Protein AF-A0A183D8T9-F1 (afdb_monomer_lite)

Structure (mmCIF, N/CA/C/O backbone):
data_AF-A0A183D8T9-F1
#
_entry.id   AF-A0A183D8T9-F1
#
loop_
_atom_site.group_PDB
_atom_site.id
_atom_site.type_symbol
_atom_site.label_atom_id
_atom_site.label_alt_id
_atom_site.label_comp_id
_atom_site.label_asym_id
_atom_site.label_entity_id
_atom_site.label_seq_id
_atom_site.pdbx_PDB_ins_code
_atom_site.Cartn_x
_atom_site.Cartn_y
_atom_site.Cartn_z
_atom_site.occupancy
_atom_site.B_iso_or_equiv
_atom_site.auth_seq_id
_atom_site.auth_comp_id
_atom_site.auth_asym_id
_atom_site.auth_atom_id
_atom_site.pdbx_PDB_model_num
ATOM 1 N N . LEU A 1 1 ? 22.096 20.069 -4.859 1.00 42.97 1 LEU A N 1
ATOM 2 C CA . LEU A 1 1 ? 21.732 18.636 -4.821 1.00 42.97 1 LEU A CA 1
ATOM 3 C C . LEU A 1 1 ? 20.542 18.479 -5.749 1.00 42.97 1 LEU A C 1
ATOM 5 O O . LEU A 1 1 ? 19.520 19.079 -5.432 1.00 42.97 1 LEU A O 1
ATOM 9 N N . PRO A 1 2 ? 20.658 17.824 -6.914 1.00 46.09 2 PRO A N 1
ATOM 10 C CA . PRO A 1 2 ? 19.479 17.596 -7.724 1.00 46.09 2 PRO A CA 1
ATOM 11 C C . PRO A 1 2 ? 18.632 16.572 -6.971 1.00 46.09 2 PRO A C 1
ATOM 13 O O . PRO A 1 2 ? 19.043 15.431 -6.764 1.00 46.09 2 PRO A O 1
ATOM 16 N N . ILE A 1 3 ? 17.495 17.037 -6.465 1.00 54.09 3 ILE A N 1
ATOM 17 C CA . ILE A 1 3 ? 16.369 16.192 -6.083 1.00 54.09 3 ILE A CA 1
ATOM 18 C C . ILE A 1 3 ? 16.104 15.270 -7.272 1.00 54.09 3 ILE A C 1
ATOM 20 O O . ILE A 1 3 ? 15.830 15.743 -8.370 1.00 54.09 3 ILE A O 1
ATOM 24 N N . ALA A 1 4 ? 16.333 13.972 -7.086 1.00 55.28 4 ALA A N 1
ATOM 25 C CA . ALA A 1 4 ? 16.185 12.983 -8.141 1.00 55.28 4 ALA A CA 1
ATOM 26 C C . ALA A 1 4 ? 14.697 12.857 -8.485 1.00 55.28 4 ALA A C 1
ATOM 28 O O . ALA A 1 4 ? 13.965 12.072 -7.884 1.00 55.28 4 ALA A O 1
ATOM 29 N N . GLU A 1 5 ? 14.246 13.689 -9.417 1.00 55.00 5 GLU A N 1
ATOM 30 C CA . GLU A 1 5 ? 12.976 13.516 -10.096 1.00 55.00 5 GLU A CA 1
ATOM 31 C C . GLU A 1 5 ? 13.034 12.187 -10.873 1.00 55.00 5 GLU A C 1
ATOM 33 O O . GLU A 1 5 ? 13.917 11.965 -11.699 1.00 55.00 5 GLU A O 1
ATOM 38 N N . ASP A 1 6 ? 12.093 11.295 -10.543 1.00 58.09 6 ASP A N 1
ATOM 39 C CA . ASP A 1 6 ? 11.797 10.007 -11.192 1.00 58.09 6 ASP A CA 1
ATOM 40 C C . ASP A 1 6 ? 12.756 8.822 -10.926 1.00 58.09 6 ASP A C 1
ATOM 42 O O . ASP A 1 6 ? 13.085 8.051 -11.829 1.00 58.09 6 ASP A O 1
ATOM 46 N N . VAL A 1 7 ? 13.147 8.561 -9.668 1.00 58.91 7 VAL A N 1
ATOM 47 C CA . VAL A 1 7 ? 13.595 7.195 -9.313 1.00 58.91 7 VAL A CA 1
ATOM 48 C C . VAL A 1 7 ? 12.368 6.282 -9.245 1.00 58.91 7 VAL A C 1
ATOM 50 O O . VAL A 1 7 ? 11.807 6.029 -8.178 1.00 58.91 7 VAL A O 1
ATOM 53 N N . ARG A 1 8 ? 11.930 5.779 -10.405 1.00 75.50 8 ARG A N 1
ATOM 54 C CA . ARG A 1 8 ? 11.036 4.616 -10.472 1.00 75.50 8 ARG A CA 1
ATOM 55 C C . ARG A 1 8 ? 11.701 3.462 -9.722 1.00 75.50 8 ARG A C 1
ATOM 57 O O . ARG A 1 8 ? 12.826 3.081 -10.033 1.00 75.50 8 ARG A O 1
ATOM 64 N N . TYR A 1 9 ? 11.014 2.929 -8.713 1.00 86.00 9 TYR A N 1
ATOM 65 C CA . TYR A 1 9 ? 11.500 1.799 -7.919 1.00 86.00 9 TYR A CA 1
ATOM 66 C C . TYR A 1 9 ? 11.967 0.647 -8.834 1.00 86.00 9 TYR A C 1
ATOM 68 O O . TYR A 1 9 ? 11.270 0.350 -9.811 1.00 86.00 9 TYR A O 1
ATOM 76 N N . PRO A 1 10 ? 13.104 -0.021 -8.550 1.00 90.81 10 PRO A N 1
ATOM 77 C CA . PRO A 1 10 ? 13.593 -1.128 -9.371 1.00 90.81 10 PRO A CA 1
ATOM 78 C C . PRO A 1 10 ? 12.557 -2.246 -9.545 1.00 90.81 10 PRO A C 1
ATOM 80 O O . PRO A 1 10 ? 11.747 -2.500 -8.647 1.00 90.81 10 PRO A O 1
ATOM 83 N N . HIS A 1 11 ? 12.612 -2.953 -10.679 1.00 90.75 11 HIS A N 1
ATOM 84 C CA . HIS A 1 11 ? 11.827 -4.172 -10.888 1.00 90.75 11 HIS A CA 1
ATOM 85 C C . HIS A 1 11 ? 12.038 -5.156 -9.725 1.00 90.75 11 HIS A C 1
ATOM 87 O O . HIS A 1 11 ? 13.168 -5.392 -9.305 1.00 90.75 11 HIS A O 1
ATOM 93 N N . GLY A 1 12 ? 10.949 -5.730 -9.216 1.00 92.69 12 GLY A N 1
ATOM 94 C CA . GLY A 1 12 ? 10.957 -6.651 -8.081 1.00 92.69 12 GLY A CA 1
ATOM 95 C C . GLY A 1 12 ? 10.862 -5.972 -6.712 1.00 92.69 12 GLY A C 1
ATOM 96 O O . GLY A 1 12 ? 10.677 -6.669 -5.717 1.00 92.69 12 GLY A O 1
ATOM 97 N N . THR A 1 13 ? 10.923 -4.635 -6.635 1.00 94.75 13 THR A N 1
ATOM 98 C CA . THR A 1 13 ? 10.687 -3.913 -5.371 1.00 94.75 13 THR A CA 1
ATOM 99 C C . THR A 1 13 ? 9.289 -4.229 -4.848 1.00 94.75 13 THR A C 1
ATOM 101 O O . THR A 1 13 ? 8.320 -4.133 -5.602 1.00 94.75 13 THR A O 1
ATOM 104 N N . GLN A 1 14 ? 9.171 -4.575 -3.566 1.00 94.44 14 GLN A N 1
ATOM 105 C CA . GLN A 1 14 ? 7.888 -4.837 -2.915 1.00 94.44 14 GLN A CA 1
ATOM 106 C C . GLN A 1 14 ? 7.497 -3.686 -1.987 1.00 94.44 14 GLN A C 1
ATOM 108 O O . GLN A 1 14 ? 8.325 -3.173 -1.237 1.00 94.44 14 GLN A O 1
ATOM 113 N N . ALA A 1 15 ? 6.223 -3.306 -2.027 1.00 92.44 15 ALA A N 1
ATOM 114 C CA . ALA A 1 15 ? 5.613 -2.378 -1.085 1.00 92.44 15 ALA A CA 1
ATOM 115 C C . ALA A 1 15 ? 4.557 -3.126 -0.272 1.00 92.44 15 ALA A C 1
ATOM 117 O O . ALA A 1 15 ? 3.733 -3.840 -0.843 1.00 92.44 15 ALA A O 1
ATOM 118 N N . MET A 1 16 ? 4.573 -2.944 1.046 1.00 93.44 16 MET A N 1
ATOM 119 C CA . MET A 1 16 ? 3.586 -3.505 1.964 1.00 93.44 16 MET A CA 1
ATOM 120 C C . MET A 1 16 ? 2.795 -2.376 2.616 1.00 93.44 16 MET A C 1
ATOM 122 O O . MET A 1 16 ? 3.364 -1.392 3.082 1.00 93.44 16 MET A O 1
ATOM 126 N N 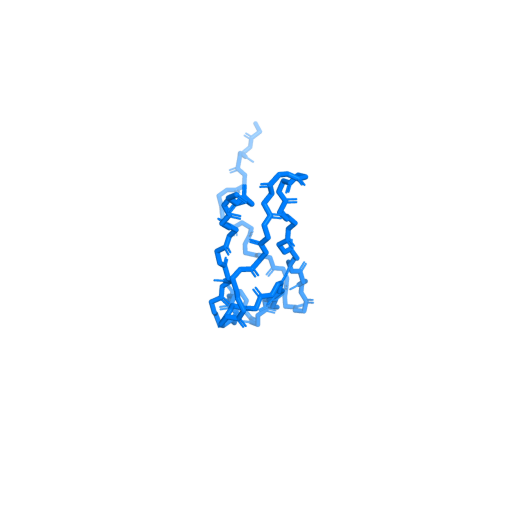. LEU A 1 17 ? 1.479 -2.532 2.651 1.00 92.44 17 LEU A N 1
ATOM 127 C CA . LEU A 1 17 ? 0.567 -1.680 3.387 1.00 92.44 17 LEU A CA 1
ATOM 128 C C . LEU A 1 17 ? 0.552 -2.121 4.849 1.00 92.44 17 LEU A C 1
ATOM 130 O O . LEU A 1 17 ? 0.299 -3.285 5.156 1.00 92.44 17 LEU A O 1
ATOM 134 N N . HIS A 1 18 ? 0.791 -1.169 5.742 1.00 93.50 18 HIS A N 1
ATOM 135 C CA . HIS A 1 18 ? 0.643 -1.356 7.175 1.00 93.50 18 HIS A CA 1
ATOM 136 C C . HIS A 1 18 ? -0.473 -0.437 7.665 1.00 93.50 18 HIS A C 1
ATOM 138 O O . HIS A 1 18 ? -0.386 0.779 7.493 1.00 93.50 18 HIS A O 1
ATOM 144 N N . CYS A 1 19 ? -1.533 -1.017 8.226 1.00 93.25 19 CYS A N 1
ATOM 145 C CA . CYS A 1 19 ? -2.619 -0.232 8.795 1.00 93.25 19 CYS A CA 1
ATOM 146 C C . CYS A 1 19 ? -2.236 0.299 10.184 1.00 93.25 19 CYS A C 1
ATOM 148 O O . CYS A 1 19 ? -1.498 -0.376 10.905 1.00 93.25 19 CYS A O 1
ATOM 150 N N . PRO A 1 20 ? -2.728 1.488 10.574 1.00 95.00 20 PRO A N 1
ATOM 151 C CA . PRO A 1 20 ? -2.621 1.965 11.948 1.00 95.00 20 PRO A CA 1
ATOM 152 C C . PRO A 1 20 ? -3.217 0.966 12.959 1.00 95.00 20 PRO A C 1
ATOM 154 O O . PRO A 1 20 ? -4.074 0.166 12.579 1.00 95.00 20 PRO A O 1
ATOM 157 N N . PRO A 1 21 ? -2.817 1.014 14.246 1.00 92.81 21 PRO A N 1
ATOM 158 C CA . PRO A 1 21 ? -3.263 0.048 15.258 1.00 92.81 21 PRO A CA 1
ATOM 159 C C . PRO A 1 21 ? -4.786 -0.049 15.454 1.00 92.81 21 PRO A C 1
ATOM 161 O O . PRO A 1 21 ? -5.286 -1.093 15.859 1.00 92.81 21 PRO A O 1
ATOM 164 N N . ASP A 1 22 ? -5.519 1.028 15.180 1.00 94.62 22 ASP A N 1
ATOM 165 C CA . ASP A 1 22 ? -6.976 1.155 15.296 1.00 94.62 22 ASP A CA 1
ATOM 166 C C . ASP A 1 22 ? -7.713 0.898 13.968 1.00 94.62 22 ASP A C 1
ATOM 168 O O . ASP A 1 22 ? -8.897 1.207 13.839 1.00 94.62 22 ASP A O 1
ATOM 172 N N . HIS A 1 23 ? -7.026 0.337 12.969 1.00 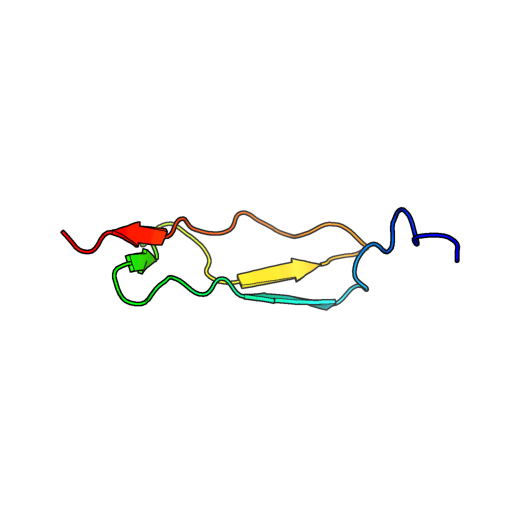95.25 23 HIS A N 1
ATOM 173 C CA . HIS A 1 23 ? -7.583 0.049 11.653 1.00 95.25 23 HIS A CA 1
ATOM 174 C C . HIS A 1 23 ? -7.384 -1.417 11.254 1.00 95.25 23 HIS A C 1
ATOM 176 O O . HIS A 1 23 ? -6.366 -2.040 11.552 1.00 95.25 23 HIS A O 1
ATOM 182 N N . TYR A 1 24 ? -8.335 -1.951 10.492 1.00 91.25 24 TYR A N 1
ATOM 183 C CA . TYR A 1 24 ? -8.207 -3.230 9.801 1.00 91.25 24 TYR A CA 1
ATOM 184 C C . TYR A 1 24 ? -8.055 -3.015 8.297 1.00 91.25 24 TYR A C 1
ATOM 186 O O . TYR A 1 24 ? -8.548 -2.037 7.737 1.00 91.25 24 TYR A O 1
ATOM 194 N N . LEU A 1 25 ? -7.384 -3.945 7.623 1.00 90.38 25 LEU A N 1
ATOM 195 C CA . LEU A 1 25 ? -7.370 -3.972 6.166 1.00 90.38 25 LEU A CA 1
ATOM 196 C C . LEU A 1 25 ? -8.719 -4.478 5.652 1.00 90.38 25 LEU A C 1
ATOM 198 O O . LEU A 1 25 ? -9.143 -5.578 6.009 1.00 90.38 25 LEU A O 1
ATOM 202 N N . GLU A 1 26 ? -9.370 -3.715 4.781 1.00 87.81 26 GLU A N 1
ATOM 203 C CA . GLU A 1 26 ? -10.598 -4.161 4.132 1.00 87.81 26 GLU A CA 1
ATOM 204 C C . GLU A 1 26 ? -10.356 -5.459 3.340 1.00 87.81 26 GLU A C 1
ATOM 206 O O . GLU A 1 26 ? -9.451 -5.544 2.510 1.00 87.81 26 GLU A O 1
ATOM 211 N N . VAL A 1 27 ? -11.202 -6.470 3.571 1.00 74.94 27 VAL A N 1
ATOM 212 C CA . VAL A 1 27 ? -11.026 -7.862 3.100 1.00 74.94 27 VAL A CA 1
ATOM 213 C C . VAL A 1 27 ? -10.826 -7.983 1.583 1.00 74.94 27 VAL A C 1
ATOM 215 O O . VAL A 1 27 ? -10.218 -8.938 1.108 1.00 74.94 27 VAL A O 1
ATOM 218 N N . LYS A 1 28 ? -11.331 -7.025 0.800 1.00 81.69 28 LYS A N 1
ATOM 219 C CA . LYS A 1 28 ? -11.243 -7.045 -0.668 1.00 81.69 28 LYS A CA 1
ATOM 220 C C . LYS A 1 28 ? -9.914 -6.517 -1.223 1.00 81.69 28 LYS A C 1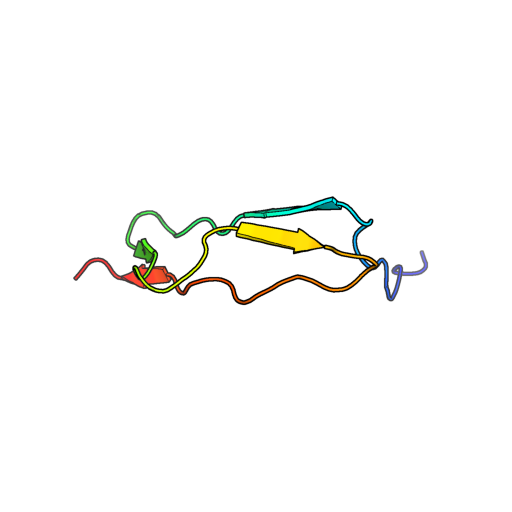
ATOM 222 O O . LYS A 1 28 ? -9.720 -6.543 -2.436 1.00 81.69 28 LYS A O 1
ATOM 227 N N . GLY A 1 29 ? -9.028 -6.009 -0.372 1.00 81.00 29 GLY A N 1
ATOM 228 C CA . GLY A 1 29 ? -7.788 -5.364 -0.776 1.00 81.00 29 GLY A CA 1
ATOM 229 C C . GLY A 1 29 ? -6.538 -6.228 -0.620 1.00 81.00 29 GLY A C 1
ATOM 230 O O . GLY A 1 29 ? -6.453 -7.067 0.271 1.00 81.00 29 GLY A O 1
ATOM 231 N N . ASN A 1 30 ? -5.518 -5.976 -1.447 1.00 89.12 30 ASN A N 1
ATOM 232 C CA . ASN A 1 30 ? -4.188 -6.553 -1.240 1.00 89.12 30 ASN A CA 1
ATOM 233 C C . ASN A 1 30 ? -3.391 -5.710 -0.240 1.00 89.12 30 ASN A C 1
ATOM 235 O O . ASN A 1 30 ? -3.360 -4.483 -0.335 1.00 89.12 30 ASN A O 1
ATOM 239 N N . TYR A 1 31 ? -2.677 -6.366 0.672 1.00 92.38 31 TYR A N 1
ATOM 240 C CA . TYR A 1 31 ? -1.762 -5.696 1.600 1.00 92.38 31 TYR A CA 1
ATOM 241 C C . TYR A 1 31 ? -0.369 -5.461 1.007 1.00 92.38 31 TYR A C 1
ATOM 243 O O . TYR A 1 31 ? 0.495 -4.915 1.682 1.00 92.38 31 TYR A O 1
ATOM 251 N N . TRP A 1 32 ? -0.109 -5.891 -0.228 1.00 93.38 32 TRP A N 1
ATOM 252 C CA . TRP A 1 32 ? 1.196 -5.733 -0.859 1.00 93.38 32 TRP A CA 1
ATOM 253 C C . TRP A 1 32 ? 1.090 -5.547 -2.371 1.00 93.38 32 TRP A C 1
ATOM 255 O O . TRP A 1 32 ? 0.080 -5.895 -2.988 1.00 93.38 32 TRP A O 1
ATOM 265 N N . LYS A 1 33 ? 2.158 -4.997 -2.955 1.00 93.94 33 LYS A N 1
ATOM 266 C CA . LYS A 1 33 ? 2.378 -4.865 -4.400 1.00 93.94 33 LYS A CA 1
ATOM 267 C C . LYS A 1 33 ? 3.843 -5.054 -4.751 1.00 93.94 33 LYS A C 1
ATOM 269 O O . LYS A 1 33 ? 4.723 -4.906 -3.906 1.00 93.94 33 LYS A O 1
ATOM 274 N N . MET A 1 34 ? 4.095 -5.301 -6.027 1.00 94.50 34 MET A N 1
ATOM 275 C CA . MET A 1 34 ? 5.413 -5.384 -6.632 1.00 94.50 34 MET A CA 1
ATOM 276 C C . MET A 1 34 ? 5.537 -4.400 -7.791 1.00 94.50 34 MET A C 1
ATOM 278 O O . MET A 1 34 ? 4.622 -4.241 -8.603 1.00 94.50 34 MET A O 1
ATOM 282 N N . CYS A 1 35 ? 6.692 -3.756 -7.880 1.00 93.44 35 CYS A N 1
ATOM 283 C CA . CYS A 1 35 ? 7.061 -2.959 -9.031 1.00 93.44 35 CYS A CA 1
ATOM 284 C C . CYS A 1 35 ? 7.527 -3.885 -10.159 1.00 93.44 35 CYS A C 1
ATOM 286 O O . CYS A 1 35 ? 8.500 -4.623 -10.010 1.00 93.44 35 CYS A O 1
ATOM 288 N N . VAL A 1 36 ? 6.853 -3.830 -11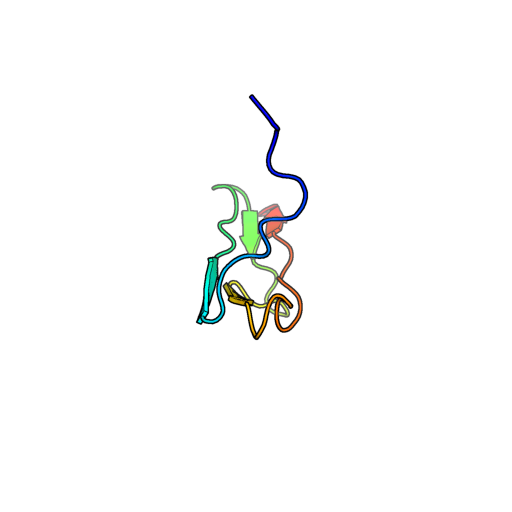.301 1.00 93.31 36 VAL A N 1
ATOM 289 C CA . VAL A 1 36 ? 7.196 -4.567 -12.515 1.00 93.31 36 VAL A CA 1
ATOM 290 C C . VAL A 1 3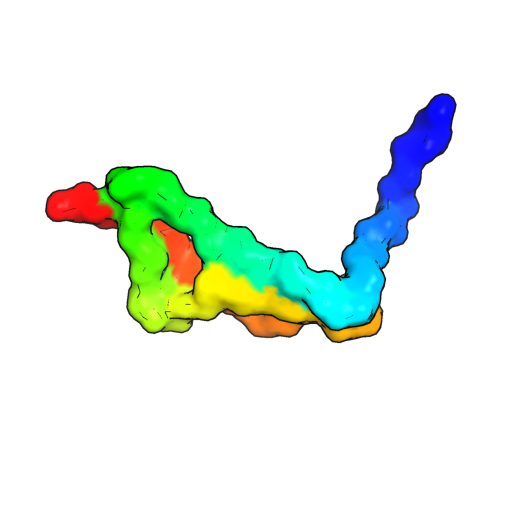6 ? 7.597 -3.545 -13.570 1.00 93.31 36 VAL A C 1
ATOM 292 O O . VAL A 1 36 ? 6.760 -2.817 -14.094 1.00 93.31 36 VAL A O 1
ATOM 295 N N . ASN A 1 37 ? 8.897 -3.465 -13.864 1.00 91.00 37 ASN A N 1
ATOM 296 C CA . ASN A 1 37 ? 9.457 -2.552 -14.873 1.00 91.00 37 ASN A CA 1
ATOM 297 C C . ASN A 1 37 ? 9.063 -1.078 -14.649 1.00 91.00 37 ASN A C 1
ATOM 299 O O . ASN A 1 37 ? 8.717 -0.365 -15.588 1.00 91.00 37 ASN A O 1
ATOM 303 N N . GLY A 1 38 ? 9.094 -0.626 -13.392 1.00 88.00 38 GLY A N 1
ATOM 304 C CA . GLY A 1 38 ? 8.746 0.748 -13.024 1.00 88.00 38 GLY A CA 1
ATOM 305 C C . GLY A 1 38 ? 7.245 1.005 -12.848 1.00 88.00 38 GLY A C 1
ATOM 306 O O . GLY A 1 38 ? 6.870 2.144 -12.581 1.00 88.00 38 GLY A O 1
ATOM 307 N N . VAL A 1 39 ? 6.391 -0.017 -12.982 1.00 91.38 39 VAL A N 1
ATOM 308 C CA . VAL A 1 39 ? 4.935 0.081 -12.797 1.00 91.38 39 VAL A CA 1
ATOM 309 C C . VAL A 1 39 ? 4.497 -0.814 -11.640 1.00 91.38 39 VAL A C 1
ATOM 311 O O . VAL A 1 39 ? 4.779 -2.009 -11.625 1.00 91.38 39 VAL A O 1
ATOM 314 N N . TRP A 1 40 ? 3.784 -0.255 -10.665 1.00 91.00 40 TRP A N 1
ATOM 315 C CA . TRP A 1 40 ? 3.220 -1.032 -9.561 1.00 91.00 40 TRP A CA 1
ATOM 316 C C . TRP A 1 40 ? 2.058 -1.906 -10.032 1.00 91.00 40 TRP A C 1
ATOM 318 O O . TRP A 1 40 ? 1.121 -1.411 -10.658 1.00 91.00 40 TRP A O 1
ATOM 328 N N . ASN A 1 41 ? 2.094 -3.197 -9.702 1.00 91.50 41 ASN A N 1
ATOM 329 C CA . ASN A 1 41 ? 1.006 -4.109 -10.037 1.00 91.50 41 ASN A CA 1
ATOM 330 C C . ASN A 1 41 ? -0.204 -3.946 -9.089 1.00 91.50 41 ASN A C 1
ATOM 332 O O . ASN A 1 41 ? -0.062 -3.716 -7.892 1.00 91.50 41 ASN A O 1
ATOM 336 N N . GLY A 1 42 ? -1.419 -4.083 -9.627 1.00 88.44 42 GLY A N 1
ATOM 337 C CA . GLY A 1 42 ? -2.663 -4.125 -8.846 1.00 88.44 42 GLY A CA 1
ATOM 338 C C . GLY A 1 42 ? -3.011 -2.855 -8.049 1.00 88.44 42 GLY A C 1
ATOM 339 O O . GLY A 1 42 ? -2.399 -1.794 -8.191 1.00 88.44 42 GLY A O 1
ATOM 340 N N . SER A 1 43 ? -4.015 -2.971 -7.174 1.00 88.19 43 SER A N 1
ATOM 341 C CA . SER A 1 43 ? -4.452 -1.963 -6.192 1.00 88.19 43 SER A CA 1
ATOM 342 C C . SER A 1 43 ? -4.134 -2.421 -4.760 1.00 88.19 43 SER A C 1
ATOM 344 O O . SER A 1 43 ? -4.066 -3.619 -4.489 1.00 88.19 43 SER A O 1
ATOM 346 N N . LEU A 1 44 ? -3.844 -1.464 -3.868 1.00 90.75 44 LEU A N 1
ATOM 347 C CA . LEU A 1 44 ? -3.701 -1.760 -2.442 1.00 90.75 44 LEU A CA 1
ATOM 348 C C . LEU A 1 44 ? -5.108 -1.716 -1.856 1.00 90.75 44 LEU A C 1
ATOM 350 O O . LEU A 1 44 ? -5.971 -1.013 -2.384 1.00 90.75 44 LEU A O 1
ATOM 354 N N . GLY A 1 45 ? -5.324 -2.474 -0.789 1.00 92.19 45 GLY A N 1
ATOM 355 C CA . GLY A 1 45 ? -6.518 -2.319 0.024 1.00 92.19 45 GLY A CA 1
ATOM 356 C C . GLY A 1 45 ? -6.577 -0.977 0.733 1.00 92.19 45 GLY A C 1
ATOM 357 O O . GLY A 1 45 ? -5.615 -0.209 0.747 1.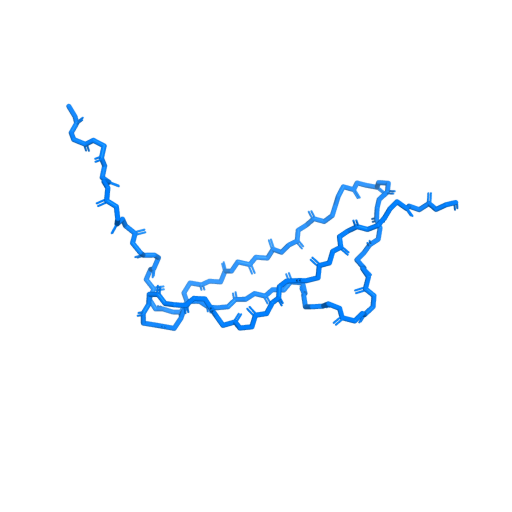00 92.19 45 GLY A O 1
ATOM 358 N N . GLU A 1 46 ? -7.717 -0.731 1.361 1.00 92.94 46 GLU A N 1
ATOM 359 C CA . GLU A 1 46 ? -7.910 0.413 2.237 1.00 92.94 46 GLU A CA 1
ATOM 360 C C . GLU A 1 46 ? -7.896 -0.051 3.691 1.00 92.94 46 GLU A C 1
ATOM 362 O O . GLU A 1 46 ? -8.446 -1.099 4.032 1.00 92.94 46 GLU A O 1
ATOM 367 N N . CYS A 1 47 ? -7.267 0.741 4.553 1.00 93.75 47 CYS A N 1
ATOM 368 C CA . CYS A 1 47 ? -7.393 0.569 5.991 1.00 93.75 47 CYS A CA 1
ATOM 369 C C . CYS A 1 47 ? -8.689 1.249 6.445 1.00 93.75 47 CYS A C 1
ATOM 371 O O . CYS A 1 47 ? -8.915 2.422 6.142 1.00 93.75 47 CYS A O 1
ATOM 373 N N . LYS A 1 48 ? -9.538 0.522 7.167 1.00 93.50 48 LYS A N 1
ATOM 374 C CA . LYS A 1 48 ? -10.798 1.019 7.727 1.00 93.50 48 LYS A CA 1
ATOM 375 C C . LYS A 1 48 ? -10.711 1.038 9.254 1.00 93.50 48 LYS A C 1
ATOM 377 O O . LYS A 1 48 ? -10.113 0.118 9.808 1.00 93.50 48 LYS A O 1
ATOM 382 N N . PRO A 1 49 ? -11.294 2.036 9.939 1.00 94.44 49 PRO A N 1
ATOM 383 C CA . PRO A 1 49 ? -11.320 2.063 11.398 1.00 94.44 49 PRO A CA 1
ATOM 384 C C . PRO A 1 49 ? -12.008 0.821 11.971 1.00 94.44 49 PRO A C 1
ATOM 386 O O . PRO A 1 49 ? -13.023 0.370 11.434 1.00 94.44 49 PRO A O 1
ATOM 389 N N . LEU A 1 50 ? -11.472 0.284 13.064 1.00 89.12 50 LEU A N 1
ATOM 390 C CA . LEU A 1 50 ? -12.166 -0.686 13.909 1.00 89.12 50 LEU A CA 1
ATOM 391 C C . LEU A 1 50 ? -13.340 0.053 14.577 1.00 89.12 50 LEU A C 1
ATOM 393 O O . LEU A 1 50 ? -13.115 0.962 15.371 1.00 89.12 50 LEU A O 1
ATOM 397 N N . ALA A 1 51 ? -14.573 -0.267 14.178 1.00 78.50 51 ALA A N 1
ATOM 398 C CA . ALA A 1 51 ? -15.790 0.311 14.754 1.00 78.50 51 ALA A CA 1
ATOM 399 C C . ALA A 1 51 ? -16.103 -0.264 16.142 1.00 78.50 51 ALA A C 1
ATOM 401 O O . ALA A 1 51 ? -15.775 -1.453 16.370 1.00 78.50 51 ALA A O 1
#

Sequence (51 aa):
LPIAEDVRYPHGTQAMLHCPPDHYLEVKGNYWKMCVNGVWNGSLGECKPLA

Foldseek 3Di:
DPPPDDPLDDFFDKDFADADPQWDFDPVAARMWTQHPSDTDDGGTDTDGDD

InterPro domains:
  IPR035976 Sushi/SCR/CCP superfamily [SSF57535] (8-48)

Secondary structure (DSSP, 8-state):
----TT-PPPTT-EEE----TTEEE-TTSBSEEEEETTEE-S-B--EEE--

Radius of gyration: 14.21 Å; chains: 1; bounding box: 38×26×30 Å

Organism: NCBI:txid637853

pLDDT: mean 85.29, std 13.85, range [42.97, 95.25]